Protein AF-A0A1M7BV06-F1 (afdb_monomer_lite)

Structure (mmCIF, N/CA/C/O backbone):
data_AF-A0A1M7BV06-F1
#
_entry.id   AF-A0A1M7BV06-F1
#
loop_
_atom_site.group_PDB
_atom_site.id
_atom_site.type_symbol
_atom_site.label_atom_id
_atom_site.label_alt_id
_atom_site.label_comp_id
_atom_site.label_asym_id
_atom_site.label_entity_id
_atom_site.label_seq_id
_atom_site.pdbx_PDB_ins_code
_atom_site.Cartn_x
_atom_site.Cartn_y
_atom_site.Cartn_z
_atom_site.occupancy
_atom_site.B_iso_or_equiv
_atom_site.auth_seq_id
_atom_site.auth_comp_id
_atom_site.auth_asym_id
_atom_site.auth_atom_id
_atom_site.pdbx_PDB_model_num
ATOM 1 N N . MET A 1 1 ? 3.743 -29.625 -33.742 1.00 45.31 1 MET A N 1
ATOM 2 C CA . MET A 1 1 ? 3.762 -28.459 -32.830 1.00 45.31 1 MET A CA 1
ATOM 3 C C . MET A 1 1 ? 5.196 -27.951 -32.751 1.00 45.31 1 MET A C 1
ATOM 5 O O . MET A 1 1 ? 5.946 -28.371 -31.880 1.00 45.31 1 MET A O 1
ATOM 9 N N . THR A 1 2 ? 5.628 -27.142 -33.716 1.00 50.03 2 THR A N 1
ATOM 10 C CA . THR A 1 2 ? 7.028 -26.702 -33.790 1.00 50.03 2 THR A CA 1
ATOM 11 C C . THR A 1 2 ? 7.176 -25.433 -32.961 1.00 50.03 2 THR A C 1
ATOM 13 O O . THR A 1 2 ? 6.731 -24.365 -33.372 1.00 50.03 2 THR A O 1
ATOM 16 N N . SER A 1 3 ? 7.739 -25.563 -31.758 1.00 72.50 3 SER A N 1
ATOM 17 C CA . SER A 1 3 ? 8.102 -24.417 -30.923 1.00 72.50 3 SER A CA 1
ATOM 18 C C . SER A 1 3 ? 9.188 -23.621 -31.642 1.00 72.50 3 SER A C 1
ATOM 20 O O . SER A 1 3 ? 10.346 -24.033 -31.668 1.00 72.50 3 SER A O 1
ATOM 22 N N . GLY A 1 4 ? 8.809 -22.494 -32.244 1.00 77.50 4 GLY A N 1
ATOM 23 C CA . GLY A 1 4 ? 9.752 -21.548 -32.834 1.00 77.50 4 GLY A CA 1
ATOM 24 C C . GLY A 1 4 ? 10.751 -21.001 -31.801 1.00 77.50 4 GLY A C 1
ATOM 25 O O . GLY A 1 4 ? 10.542 -21.147 -30.591 1.00 77.50 4 GLY A O 1
ATOM 26 N N . PRO A 1 5 ? 11.847 -20.369 -32.254 1.00 78.25 5 PRO A N 1
ATOM 27 C CA . PRO A 1 5 ? 12.889 -19.869 -31.367 1.00 78.25 5 PRO A CA 1
ATOM 28 C C . PRO A 1 5 ? 12.320 -18.849 -30.372 1.00 78.25 5 PRO A C 1
ATOM 30 O O . PRO A 1 5 ? 11.761 -17.817 -30.747 1.00 78.25 5 PRO A O 1
ATOM 33 N N . VAL A 1 6 ? 12.464 -19.140 -29.077 1.00 77.44 6 VAL A N 1
ATOM 34 C CA . VAL A 1 6 ? 12.008 -18.257 -28.000 1.00 77.44 6 VAL A CA 1
ATOM 35 C C . VAL A 1 6 ? 13.036 -17.160 -27.738 1.00 77.44 6 VAL A C 1
ATOM 37 O O . VAL A 1 6 ? 14.223 -17.415 -27.550 1.00 77.44 6 VAL A O 1
ATOM 40 N N . ASN A 1 7 ? 12.585 -15.906 -27.693 1.00 85.50 7 ASN A N 1
ATOM 41 C CA . ASN A 1 7 ? 13.458 -14.782 -27.369 1.00 85.50 7 ASN A CA 1
ATOM 42 C C . ASN A 1 7 ? 13.653 -14.681 -25.844 1.00 85.50 7 ASN A C 1
ATOM 44 O O . ASN A 1 7 ? 12.804 -14.141 -25.127 1.00 85.50 7 ASN A O 1
ATOM 48 N N . LEU A 1 8 ? 14.796 -15.169 -25.349 1.00 86.81 8 LEU A N 1
ATOM 49 C CA . LEU A 1 8 ? 15.135 -15.138 -23.920 1.00 86.81 8 LEU A CA 1
ATOM 50 C C . LEU A 1 8 ? 15.232 -13.711 -23.358 1.00 86.81 8 LEU A C 1
ATOM 52 O O . LEU A 1 8 ? 14.962 -13.499 -22.176 1.00 86.81 8 LEU A O 1
ATOM 56 N N . ASN A 1 9 ? 15.590 -12.716 -24.173 1.00 88.50 9 ASN A N 1
ATOM 57 C CA . ASN A 1 9 ? 15.707 -11.331 -23.710 1.00 88.50 9 ASN A CA 1
ATOM 58 C C . ASN A 1 9 ? 14.339 -10.741 -23.364 1.00 88.50 9 ASN A C 1
ATOM 60 O O . ASN A 1 9 ? 14.229 -10.007 -22.381 1.00 88.50 9 ASN A O 1
ATOM 64 N N . ARG A 1 10 ? 13.291 -11.096 -24.119 1.00 86.62 10 AR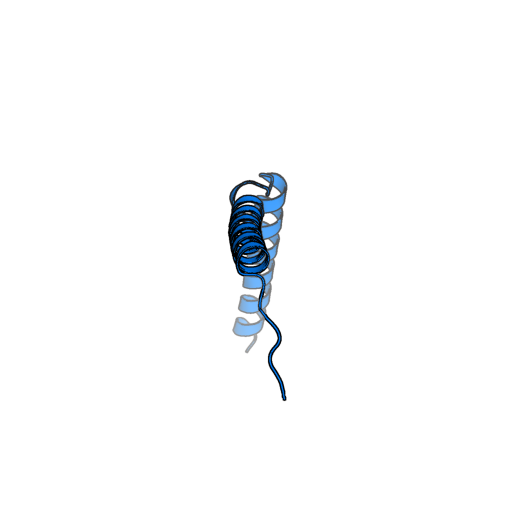G A N 1
ATOM 65 C CA . ARG A 1 10 ? 11.913 -10.717 -23.781 1.00 86.62 10 ARG A CA 1
ATOM 66 C C . ARG A 1 10 ? 11.502 -11.324 -22.441 1.00 86.62 10 ARG A C 1
ATOM 68 O O . ARG A 1 10 ? 11.136 -10.583 -21.539 1.00 86.62 10 ARG A O 1
ATOM 75 N N . PHE A 1 11 ? 11.711 -12.628 -22.265 1.00 88.50 11 PHE A N 1
ATOM 76 C CA . PHE A 1 11 ? 11.405 -13.323 -21.009 1.00 88.50 11 PHE A CA 1
ATOM 77 C C . PHE A 1 11 ? 12.134 -12.742 -19.794 1.00 88.50 11 PHE A C 1
ATOM 79 O O . PHE A 1 11 ? 11.535 -12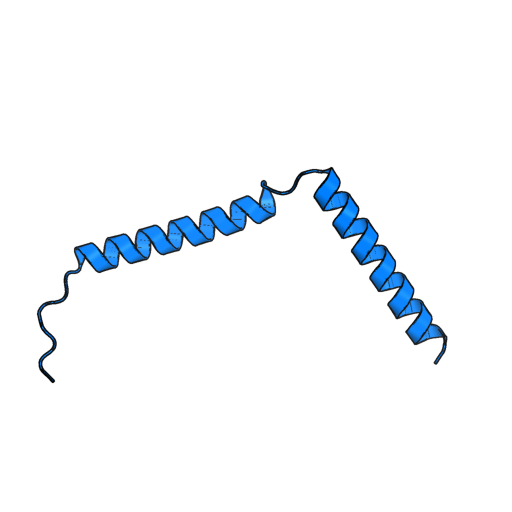.557 -18.736 1.00 88.50 11 PHE A O 1
ATOM 86 N N . ARG A 1 12 ? 13.425 -12.418 -19.929 1.00 92.12 12 ARG A N 1
ATOM 87 C CA . ARG A 1 12 ? 14.194 -11.784 -18.847 1.00 92.12 12 ARG A CA 1
ATOM 88 C C . ARG A 1 12 ? 13.632 -10.410 -18.485 1.00 92.12 12 ARG A C 1
ATOM 90 O O . ARG A 1 12 ? 13.496 -10.113 -17.300 1.00 92.12 12 ARG A O 1
ATOM 97 N N . LYS A 1 13 ? 13.270 -9.597 -19.483 1.00 91.25 13 LYS A N 1
ATOM 98 C CA . LYS A 1 13 ? 12.636 -8.288 -19.261 1.00 91.25 13 LYS A CA 1
ATOM 99 C C . LYS A 1 13 ? 11.270 -8.432 -18.597 1.00 91.25 13 LYS A C 1
ATOM 101 O O . LYS A 1 13 ? 10.981 -7.696 -17.663 1.00 91.25 13 LYS A O 1
ATOM 106 N N . ASP A 1 14 ? 10.462 -9.392 -19.030 1.00 90.44 14 ASP A N 1
ATOM 107 C CA . ASP A 1 14 ? 9.143 -9.646 -18.446 1.00 90.44 14 ASP A CA 1
ATOM 108 C C . ASP A 1 14 ? 9.269 -10.074 -16.977 1.00 90.44 14 ASP A C 1
ATOM 110 O O . ASP A 1 14 ? 8.595 -9.513 -16.113 1.00 90.44 14 ASP A O 1
ATOM 114 N N . LYS A 1 15 ? 10.216 -10.969 -16.663 1.00 90.00 15 LYS A N 1
ATOM 115 C CA . LYS A 1 15 ? 10.527 -11.375 -15.283 1.00 90.00 15 LYS A CA 1
ATOM 116 C C . LYS A 1 15 ? 10.999 -10.199 -14.421 1.00 90.00 15 LYS A C 1
ATOM 118 O O . LYS A 1 15 ? 10.575 -10.082 -13.273 1.00 90.00 15 LYS A O 1
ATOM 123 N N . ALA A 1 16 ? 11.858 -9.331 -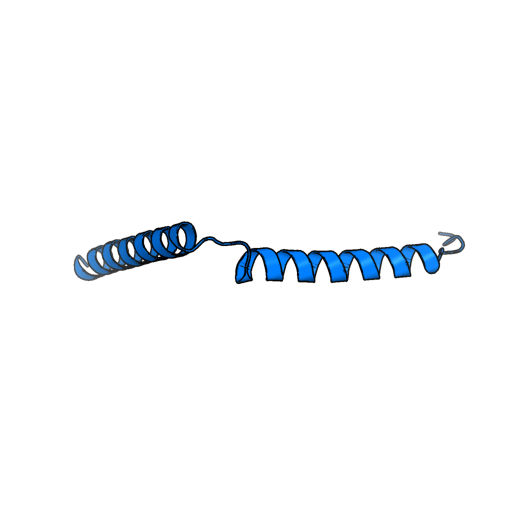14.959 1.00 92.12 16 ALA A N 1
ATOM 124 C CA . ALA A 1 16 ? 12.326 -8.141 -14.249 1.00 92.12 16 ALA A CA 1
ATOM 125 C C . ALA A 1 16 ? 11.168 -7.177 -13.948 1.00 92.12 16 ALA A C 1
ATOM 127 O O . ALA A 1 16 ? 10.966 -6.814 -12.791 1.00 92.12 16 ALA A O 1
ATOM 128 N N . ARG A 1 17 ? 10.333 -6.863 -14.950 1.00 92.50 17 ARG A N 1
ATOM 129 C CA . ARG A 1 17 ? 9.154 -6.001 -14.768 1.00 92.50 17 ARG A CA 1
ATOM 130 C C . ARG A 1 17 ? 8.160 -6.581 -13.762 1.00 92.50 17 ARG A C 1
ATOM 132 O O . ARG A 1 17 ? 7.615 -5.834 -12.957 1.00 92.50 17 ARG A O 1
ATOM 139 N N . ALA A 1 18 ? 7.940 -7.896 -13.772 1.00 90.12 18 ALA A N 1
ATOM 140 C CA . ALA A 1 18 ? 7.068 -8.556 -12.802 1.00 90.12 18 ALA A CA 1
ATOM 141 C C . ALA A 1 18 ? 7.595 -8.412 -11.364 1.00 90.12 18 ALA A C 1
ATOM 143 O O . ALA A 1 18 ? 6.833 -8.078 -10.458 1.00 90.12 18 ALA A O 1
ATOM 144 N N . LYS A 1 19 ? 8.906 -8.599 -11.159 1.00 88.25 19 LYS A N 1
ATOM 145 C CA . LYS A 1 19 ? 9.548 -8.401 -9.852 1.00 88.25 19 LYS A CA 1
ATOM 146 C C . LYS A 1 19 ? 9.436 -6.948 -9.381 1.00 88.25 19 LYS A C 1
ATOM 148 O O . LYS A 1 19 ? 9.135 -6.702 -8.215 1.00 88.25 19 LYS A O 1
ATOM 153 N N . ASP A 1 20 ? 9.667 -5.995 -10.278 1.00 89.94 20 ASP A N 1
ATOM 154 C CA . ASP A 1 20 ? 9.576 -4.573 -9.952 1.00 89.94 20 ASP A CA 1
ATOM 155 C C . ASP A 1 20 ? 8.149 -4.153 -9.603 1.00 89.94 20 ASP A C 1
ATOM 157 O O . ASP A 1 20 ? 7.962 -3.405 -8.644 1.00 89.94 20 ASP A O 1
ATOM 161 N N . LYS A 1 21 ? 7.149 -4.693 -10.309 1.00 88.00 21 LYS A N 1
ATOM 162 C CA . LYS A 1 21 ? 5.735 -4.471 -10.001 1.00 88.00 21 LYS A CA 1
ATOM 163 C C . LYS A 1 21 ? 5.366 -4.997 -8.613 1.00 88.00 21 LYS A C 1
ATOM 165 O O . LYS A 1 21 ? 4.830 -4.238 -7.818 1.00 88.00 21 LYS A O 1
ATOM 170 N N . ALA A 1 22 ? 5.743 -6.235 -8.285 1.00 88.31 22 ALA A N 1
ATOM 171 C CA . ALA A 1 22 ? 5.475 -6.806 -6.962 1.00 88.31 22 ALA A CA 1
ATOM 172 C C . ALA A 1 22 ? 6.078 -5.951 -5.830 1.00 88.31 22 ALA A C 1
ATOM 174 O O . ALA A 1 22 ? 5.414 -5.647 -4.842 1.00 88.31 22 ALA A O 1
ATOM 175 N N . ARG A 1 23 ? 7.318 -5.479 -6.011 1.00 86.19 23 ARG A N 1
ATOM 176 C CA . ARG A 1 23 ? 7.971 -4.569 -5.059 1.00 86.19 23 ARG A CA 1
ATOM 177 C C . ARG A 1 23 ? 7.259 -3.215 -4.956 1.00 86.19 23 ARG A C 1
ATOM 179 O O . ARG A 1 23 ? 7.174 -2.655 -3.865 1.00 86.19 23 ARG A O 1
ATOM 186 N N . ALA A 1 24 ? 6.780 -2.669 -6.072 1.00 83.94 24 ALA A N 1
ATOM 187 C CA . ALA A 1 24 ? 6.032 -1.415 -6.080 1.00 83.94 24 ALA A CA 1
ATOM 188 C C . ALA A 1 24 ? 4.699 -1.552 -5.330 1.00 83.94 24 ALA A C 1
ATOM 190 O O . ALA A 1 24 ? 4.378 -0.685 -4.520 1.00 83.94 24 ALA A O 1
ATOM 191 N N . ASP A 1 25 ? 3.985 -2.662 -5.522 1.00 82.12 25 ASP A N 1
ATOM 192 C CA . ASP A 1 25 ? 2.725 -2.954 -4.833 1.00 82.12 25 ASP A CA 1
ATOM 193 C C . ASP A 1 25 ? 2.942 -3.083 -3.313 1.00 82.12 25 ASP A C 1
ATOM 195 O O . ASP A 1 25 ? 2.224 -2.473 -2.516 1.00 82.12 25 ASP A O 1
ATOM 199 N N . GLU A 1 26 ? 4.000 -3.786 -2.889 1.00 82.88 26 GLU A N 1
ATOM 200 C CA . GLU A 1 26 ? 4.387 -3.851 -1.474 1.00 82.88 26 GLU A CA 1
ATOM 201 C C . GLU A 1 26 ? 4.690 -2.468 -0.885 1.00 82.88 26 GLU A C 1
ATOM 203 O O . GLU A 1 26 ? 4.276 -2.157 0.235 1.00 82.88 26 GLU A O 1
ATOM 208 N N . ASN A 1 27 ? 5.408 -1.624 -1.626 1.00 85.12 27 ASN A N 1
ATOM 209 C CA . ASN A 1 27 ? 5.750 -0.280 -1.177 1.00 85.12 27 ASN A CA 1
ATOM 210 C C . ASN A 1 27 ? 4.526 0.641 -1.137 1.00 85.12 27 ASN A C 1
ATOM 212 O 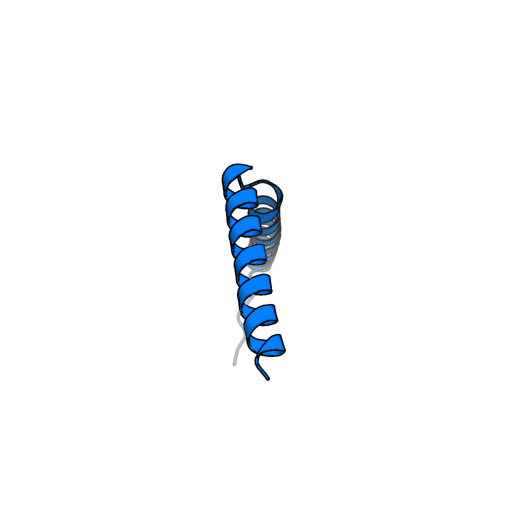O . ASN A 1 27 ? 4.411 1.446 -0.216 1.00 85.12 27 ASN A O 1
ATOM 216 N N . ALA A 1 28 ? 3.586 0.502 -2.071 1.00 81.62 28 ALA A N 1
ATOM 217 C CA . ALA A 1 28 ? 2.324 1.233 -2.048 1.00 81.62 28 ALA A CA 1
ATOM 218 C C . ALA A 1 28 ? 1.503 0.885 -0.795 1.00 81.62 28 ALA A C 1
ATOM 220 O O . ALA A 1 28 ? 0.944 1.770 -0.150 1.00 81.62 28 ALA A O 1
ATOM 221 N N . VAL A 1 29 ? 1.502 -0.383 -0.378 1.00 79.81 29 VAL A N 1
ATOM 222 C CA . VAL A 1 29 ? 0.854 -0.805 0.871 1.00 79.81 29 VAL A CA 1
ATOM 223 C C . VAL A 1 29 ? 1.591 -0.272 2.104 1.00 79.81 29 VAL A C 1
ATOM 225 O O . VAL A 1 29 ? 0.960 0.277 3.010 1.00 79.81 29 VAL A O 1
ATOM 228 N N . LYS A 1 30 ? 2.921 -0.414 2.149 1.00 77.31 30 LYS A N 1
ATOM 229 C CA . LYS A 1 30 ? 3.747 -0.050 3.316 1.00 77.31 30 LYS A CA 1
ATOM 230 C C . LYS A 1 30 ? 3.838 1.470 3.514 1.00 77.31 30 LYS A C 1
ATOM 232 O O . LYS A 1 30 ? 3.658 1.970 4.630 1.00 77.31 30 LYS A O 1
ATOM 237 N N . PHE A 1 31 ? 4.083 2.197 2.428 1.00 77.25 31 PHE A N 1
ATOM 238 C CA . PHE A 1 31 ? 4.450 3.615 2.426 1.00 77.25 31 PHE A CA 1
ATOM 239 C C . PHE A 1 31 ? 3.432 4.523 1.726 1.00 77.25 31 PHE A C 1
ATOM 241 O O . PHE A 1 31 ? 3.423 5.719 1.990 1.00 77.25 31 PHE A O 1
ATOM 248 N N . GLY A 1 32 ? 2.561 3.982 0.868 1.00 72.62 32 GLY A N 1
ATOM 249 C CA . GLY A 1 32 ? 1.572 4.768 0.119 1.00 72.62 32 GLY A CA 1
ATOM 250 C C . GLY A 1 32 ? 0.309 5.130 0.903 1.00 72.62 32 GLY A C 1
ATOM 251 O O . GLY A 1 32 ? -0.439 6.005 0.475 1.00 72.62 32 GLY A O 1
ATOM 252 N N . ARG A 1 33 ? 0.066 4.506 2.063 1.00 79.75 33 ARG A N 1
ATOM 253 C CA . ARG A 1 33 ? -1.071 4.870 2.922 1.00 79.75 33 ARG A CA 1
ATOM 254 C C . ARG A 1 33 ? -0.730 6.069 3.800 1.00 79.75 33 ARG A C 1
ATOM 256 O O . ARG A 1 33 ? 0.201 6.004 4.610 1.00 79.75 33 ARG A O 1
ATOM 263 N N . SER A 1 34 ? -1.528 7.129 3.700 1.00 78.62 34 SER A N 1
ATOM 264 C CA . SER A 1 34 ? -1.428 8.283 4.598 1.00 78.62 34 SER A CA 1
ATOM 265 C C . SER A 1 34 ? -1.854 7.911 6.026 1.00 78.62 34 SER A C 1
ATOM 267 O O . SER A 1 34 ? -2.562 6.923 6.242 1.00 78.62 34 SER A O 1
ATOM 269 N N . LYS A 1 35 ? -1.438 8.698 7.031 1.00 76.00 35 LYS A N 1
ATOM 270 C CA . LYS A 1 35 ? -1.851 8.476 8.433 1.00 76.00 35 LYS A CA 1
ATOM 271 C C . LYS A 1 35 ? -3.379 8.422 8.574 1.00 76.00 35 LYS A C 1
ATOM 273 O O . LYS A 1 35 ? -3.891 7.488 9.180 1.00 76.00 35 LYS A O 1
ATOM 278 N N . ALA A 1 36 ? -4.086 9.340 7.915 1.00 81.88 36 ALA A N 1
ATOM 279 C CA . ALA A 1 36 ? -5.547 9.402 7.927 1.00 81.88 36 ALA A CA 1
ATOM 280 C C . ALA A 1 36 ? -6.207 8.134 7.355 1.00 81.88 36 ALA A C 1
ATOM 282 O O . ALA A 1 36 ? -7.186 7.637 7.906 1.00 81.88 36 ALA A O 1
ATOM 283 N N . GLN A 1 37 ? -5.657 7.563 6.278 1.00 83.12 37 GLN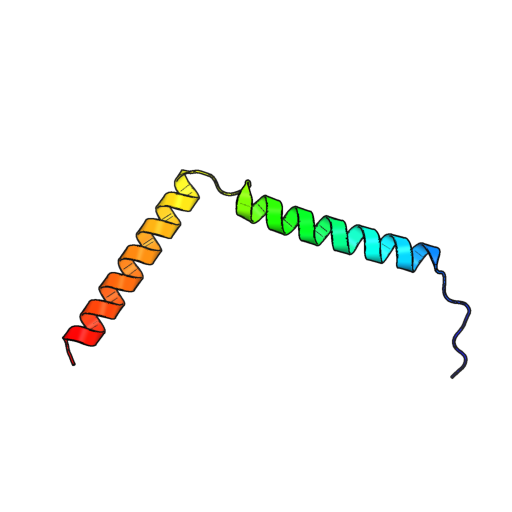 A N 1
ATOM 284 C CA . GLN A 1 37 ? -6.167 6.310 5.710 1.00 83.12 37 GLN A CA 1
ATOM 285 C C . GLN A 1 37 ? -5.968 5.131 6.668 1.00 83.12 37 GLN A C 1
ATOM 287 O O . GLN A 1 37 ? -6.880 4.327 6.848 1.00 83.12 37 GLN A O 1
ATOM 292 N N . LYS A 1 38 ? -4.802 5.056 7.323 1.00 83.25 38 LYS A N 1
ATOM 293 C CA . LYS A 1 38 ? -4.513 4.019 8.326 1.00 83.25 38 LYS A CA 1
ATOM 294 C C . LYS A 1 38 ? -5.457 4.116 9.527 1.00 83.25 38 LYS A C 1
ATOM 296 O O . LYS A 1 38 ? -5.950 3.094 9.990 1.00 83.25 38 LYS A O 1
ATOM 301 N N . GLU A 1 39 ? -5.724 5.323 10.022 1.00 85.31 39 GLU A N 1
ATOM 302 C CA . GLU A 1 39 ? -6.650 5.554 11.141 1.00 85.31 39 GLU A CA 1
ATOM 303 C C . GLU A 1 39 ? -8.088 5.174 10.789 1.00 85.31 39 GLU A C 1
ATOM 305 O O . GLU A 1 39 ? -8.750 4.485 11.563 1.00 85.31 39 GLU A O 1
ATOM 310 N N . LEU A 1 40 ? -8.547 5.550 9.596 1.00 88.25 40 LEU A N 1
ATOM 311 C CA . LEU A 1 40 ? -9.875 5.207 9.103 1.00 88.25 40 LEU A CA 1
ATOM 312 C C . LEU A 1 40 ? -10.049 3.690 8.928 1.00 88.25 40 LEU A C 1
ATOM 314 O O . LEU A 1 40 ? -11.082 3.150 9.324 1.00 88.25 40 LEU A O 1
ATOM 318 N N . GLU A 1 41 ? -9.047 2.979 8.402 1.00 87.38 41 GLU A N 1
ATOM 319 C CA . GLU A 1 41 ? -9.056 1.509 8.362 1.00 87.38 41 GLU A CA 1
ATOM 320 C C . GLU A 1 41 ? -9.120 0.906 9.770 1.00 87.38 41 GLU A C 1
ATOM 322 O O . GLU A 1 41 ? -9.925 0.008 10.015 1.00 87.38 41 GLU A O 1
ATOM 327 N N . LYS A 1 42 ? -8.331 1.428 10.716 1.00 88.00 42 LYS A N 1
ATOM 328 C CA . LYS A 1 42 ? -8.326 0.960 12.110 1.00 88.00 42 LYS A CA 1
ATOM 329 C C . LYS A 1 42 ? -9.682 1.161 12.785 1.00 88.00 42 LYS A C 1
ATOM 331 O O . LYS A 1 42 ? -10.175 0.254 13.449 1.00 88.00 42 LYS A O 1
ATOM 336 N N . ALA A 1 43 ? -10.300 2.324 12.587 1.00 91.56 43 ALA A N 1
ATOM 337 C CA . ALA A 1 43 ? -11.619 2.638 13.123 1.00 91.56 43 ALA A CA 1
ATOM 338 C C . ALA A 1 43 ? -12.700 1.719 12.536 1.00 91.56 43 ALA A C 1
ATOM 340 O O . ALA A 1 43 ? -13.552 1.221 13.273 1.00 91.56 43 ALA A O 1
ATOM 341 N N . ARG A 1 44 ? -12.636 1.439 11.226 1.00 91.88 44 ARG A N 1
ATOM 342 C CA . ARG A 1 44 ? -13.536 0.484 10.560 1.00 91.88 44 ARG A CA 1
ATOM 343 C C . ARG A 1 44 ? -13.348 -0.937 11.081 1.00 91.88 44 ARG A C 1
ATOM 345 O O . ARG A 1 44 ? -14.339 -1.587 11.387 1.00 91.88 44 ARG A O 1
ATOM 352 N N . ALA A 1 45 ? -12.105 -1.390 11.237 1.00 91.88 45 ALA A N 1
ATOM 353 C CA . ALA A 1 45 ? -11.804 -2.705 11.795 1.00 91.88 45 ALA A CA 1
ATOM 354 C C . ALA A 1 45 ? -12.321 -2.836 13.236 1.00 91.88 45 ALA A C 1
ATOM 356 O O . ALA A 1 45 ? -13.006 -3.801 13.546 1.00 91.88 45 ALA A O 1
ATOM 357 N N . ALA A 1 46 ? -12.085 -1.832 14.086 1.00 91.06 46 ALA A N 1
ATOM 358 C CA . ALA A 1 46 ? -12.566 -1.824 15.468 1.00 91.06 46 ALA A CA 1
ATOM 359 C C . ALA A 1 46 ? -14.096 -1.746 15.582 1.00 91.06 46 ALA A C 1
ATOM 361 O O . ALA A 1 46 ? -14.666 -2.155 16.592 1.00 91.06 46 ALA A O 1
ATOM 362 N N . LYS A 1 47 ? -14.781 -1.156 14.595 1.00 91.88 47 LYS A N 1
ATOM 363 C CA . LYS A 1 47 ? -16.243 -1.218 14.517 1.00 91.88 47 LYS A CA 1
ATOM 364 C C . LYS A 1 47 ? -16.687 -2.631 14.138 1.00 91.88 47 LYS A C 1
ATOM 366 O O . LYS A 1 47 ? -17.479 -3.211 14.859 1.00 91.88 47 LYS A O 1
ATOM 371 N N . ALA A 1 48 ? -16.109 -3.204 13.084 1.00 91.56 48 ALA A N 1
ATOM 372 C CA . ALA A 1 48 ? -16.453 -4.547 12.630 1.00 91.56 48 ALA A CA 1
ATOM 373 C C . ALA A 1 48 ? -16.240 -5.613 13.717 1.00 91.56 48 ALA A C 1
ATOM 375 O O . ALA A 1 48 ? -17.074 -6.495 13.865 1.00 91.56 48 ALA A O 1
ATOM 376 N N . THR A 1 49 ? -15.166 -5.522 14.511 1.00 90.38 49 THR A N 1
ATOM 377 C CA . THR A 1 49 ? -14.963 -6.439 15.644 1.00 90.38 49 THR A CA 1
ATOM 378 C C . THR A 1 49 ? -16.051 -6.282 16.696 1.00 90.38 49 THR A C 1
ATOM 380 O O . THR A 1 49 ? -16.600 -7.280 17.133 1.00 90.38 49 THR A O 1
ATOM 383 N N . ARG A 1 50 ? -16.414 -5.043 17.055 1.00 90.44 50 ARG A N 1
ATOM 384 C CA . ARG A 1 50 ? -17.489 -4.779 18.022 1.00 90.44 50 ARG A CA 1
ATOM 385 C C . ARG A 1 50 ? -18.837 -5.297 17.535 1.00 90.44 50 ARG A C 1
ATOM 387 O O . ARG A 1 50 ? -19.540 -5.925 18.312 1.00 90.44 50 ARG A O 1
ATOM 394 N N . ASP A 1 51 ? -19.158 -5.068 16.265 1.00 90.56 51 ASP A N 1
ATOM 395 C CA . ASP A 1 51 ? -20.402 -5.541 15.658 1.00 90.56 51 ASP A CA 1
ATOM 396 C C . ASP A 1 51 ? -20.455 -7.087 15.684 1.00 90.56 51 ASP A C 1
ATOM 398 O O . ASP A 1 51 ? -21.478 -7.672 16.028 1.00 90.56 51 ASP A O 1
ATOM 402 N N . LEU A 1 52 ? -19.337 -7.765 15.389 1.00 90.50 52 LEU A N 1
ATOM 403 C CA . LEU A 1 52 ? -19.238 -9.230 15.460 1.00 90.50 52 LEU A CA 1
ATOM 404 C C . LEU A 1 52 ? -19.293 -9.773 16.892 1.00 90.50 52 LEU A C 1
ATOM 406 O O . LEU A 1 52 ? -19.889 -10.824 17.118 1.00 90.50 52 LEU A O 1
ATOM 410 N N . ASP A 1 53 ? -18.663 -9.092 17.845 1.00 86.75 53 ASP A N 1
ATOM 411 C CA . ASP A 1 53 ? -18.677 -9.488 19.253 1.00 86.75 53 ASP A CA 1
ATOM 412 C C . ASP A 1 53 ? -20.079 -9.321 19.858 1.00 86.75 53 ASP A C 1
ATOM 414 O O . ASP A 1 53 ? -20.511 -10.180 20.622 1.00 86.75 53 ASP A O 1
ATOM 418 N N . GLN A 1 54 ? -20.817 -8.270 19.477 1.00 85.31 54 GLN A N 1
ATOM 419 C CA . GLN A 1 54 ? -22.227 -8.099 19.852 1.00 85.31 54 GLN A CA 1
ATOM 420 C C . GLN A 1 54 ? -23.089 -9.242 19.316 1.00 85.31 54 GLN A C 1
ATOM 422 O O . GLN A 1 54 ? -23.799 -9.872 20.088 1.00 85.31 54 GLN A O 1
ATOM 427 N N . LEU A 1 55 ? -22.954 -9.571 18.029 1.00 85.56 55 LEU A N 1
ATOM 428 C CA . LEU A 1 55 ? -23.697 -10.675 17.413 1.00 85.56 55 LEU A CA 1
ATOM 429 C C . LEU A 1 55 ? -23.415 -12.030 18.080 1.00 85.56 55 LEU A C 1
ATOM 431 O O . LEU A 1 55 ? -24.316 -12.850 18.182 1.00 85.56 55 LEU A O 1
ATOM 435 N N . LYS A 1 56 ? -22.182 -12.271 18.542 1.00 77.50 56 LYS A N 1
ATOM 436 C CA . LYS A 1 56 ? -21.820 -13.500 19.270 1.00 77.50 56 LYS A CA 1
ATOM 437 C C . LYS A 1 56 ? -22.290 -13.525 20.722 1.00 77.50 56 LYS A C 1
ATOM 439 O O . LYS A 1 56 ? -22.406 -14.603 21.284 1.00 77.50 56 LYS A O 1
ATOM 444 N N . GLY A 1 57 ? -22.446 -12.363 21.353 1.00 70.94 57 GLY A N 1
ATOM 445 C CA . GLY A 1 57 ? -22.919 -12.256 22.736 1.00 70.94 57 GLY A CA 1
ATOM 446 C C . GLY A 1 57 ? -24.443 -12.284 22.869 1.00 70.94 57 GLY A C 1
ATOM 447 O O . GLY A 1 57 ? -24.942 -12.407 23.983 1.00 70.94 57 GLY A O 1
ATOM 448 N N . GLU A 1 58 ? -25.164 -12.132 21.757 1.00 57.66 58 GLU A N 1
ATOM 449 C CA . GLU A 1 58 ? -26.626 -12.232 21.673 1.00 57.66 58 GLU A CA 1
ATOM 450 C C . GLU A 1 58 ? -27.123 -13.660 21.334 1.00 57.66 58 GLU A C 1
ATOM 452 O O . GLU A 1 58 ? -28.335 -13.883 21.332 1.00 57.66 58 GLU A O 1
ATOM 457 N N . GLU A 1 59 ? -26.214 -14.621 21.096 1.00 50.47 59 GLU 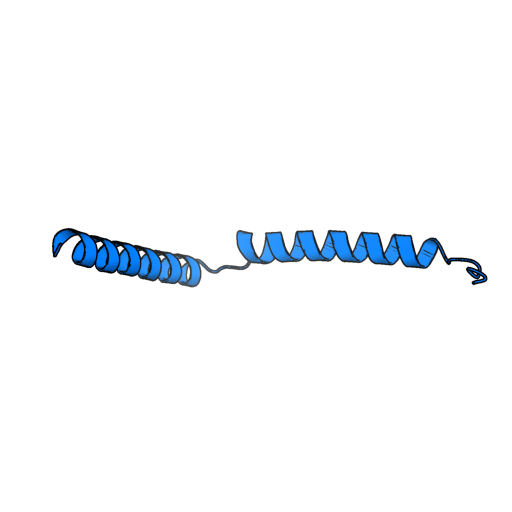A N 1
ATOM 458 C CA . GLU A 1 59 ? -26.473 -16.081 21.077 1.00 50.47 59 GLU A CA 1
ATOM 459 C C . GLU A 1 59 ? -26.311 -16.707 22.473 1.00 50.47 59 GLU A C 1
ATOM 461 O O . GLU A 1 59 ? -27.148 -17.573 22.823 1.00 50.47 59 GLU A O 1
#

Organism: NCBI:txid1054996

InterPro domains:
  IPR025227 Protein of unknown function DUF4169 [PF13770] (5-54)

pLDDT: mean 82.99, std 10.36, range [45.31, 92.5]

Foldseek 3Di:
DDDPDDDVVVVVVVVVVVVVVVVVVVCCVVPVDDPVNVVVVVVVVVVVVVVVVVVVVVD

Radius of gyration: 22.69 Å; chains: 1; bounding box: 42×38×56 Å

Secondary structure (DSSP, 8-state):
---PPP-HHHHHHHHHHHHHHHHHHHHHHHHSS-HHHHHHHHHHHHHHHHHHHHHHH--

Sequence (59 aa):
MTSGPVNLNRFRKDKARAKDKARADENAVKFGRSKAQKELEKARAAKATRDLDQLKGEE